Protein AF-A0A5N4CVC5-F1 (afdb_monomer)

InterPro domains:
  IPR008197 WAP-type 'four-disulfide core' domain [PF00095] (51-88)
  IPR008197 WAP-type 'four-disulfide core' domain [PF00095] (97-135)
  IPR008197 WAP-type 'four-disulfide core' domain [PR00003] (48-57)
  IPR008197 WAP-type 'four-disulfide core' domain [PR00003] (65-72)
  IPR008197 WAP-type 'four-disulfide core' domain [PR00003] (72-81)
  IPR008197 WAP-type 'four-disulfide core' domain [PR00003] (127-135)
  IPR008197 WAP-type 'four-disulfide core' domain [PS51390] (48-91)
  IPR008197 WAP-type 'four-disulfide core' domain [PS51390] (92-136)
  IPR008197 WAP-type 'four-disulfide core' domain [SM00217] (51-91)
  IPR008197 WAP-type 'four-disulfide core' domain [SM00217] (95-136)
  IPR036645 Elafin-like superfamily [G3DSA:4.10.75.10] (47-91)
  IPR036645 Elafin-like superfamily [G3DSA:4.10.75.10] (93-137)
  IPR036645 Elafin-like superfamily [SSF57256] (47-88)
  IPR036645 Elafin-like superfam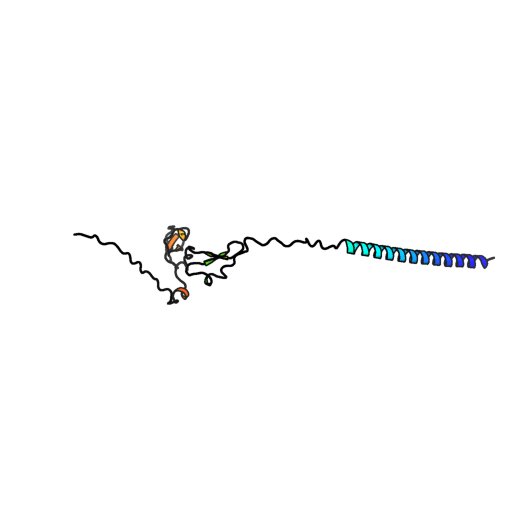ily [SSF57256] (95-136)
  IPR050514 WAP four-disulfide core domain [PTHR19441] (19-133)

Radius of gyration: 46.39 Å; Cα contacts (8 Å, |Δi|>4): 150; chains: 1; bounding box: 98×58×130 Å

Secondary structure (DSSP, 8-state):
--HHHHHHHHHHHHHHHHHHHHHHHHHHHHHHHHHHHHHHHHHHH--------PPPPPSS---B--SSGGGSPTTEEEEE-SSSEEEEE-------SBPP--------B--SSGGGSPTT-EEEEETTEEEEEPPBPPHHHHS-TT-----------------

Foldseek 3Di:
DPPVVVVVVVVVVVVVVVVVVVVVVVVVVVVVVVVVVVVVVVVVPPPPPPPPDDDDDDPDAADAQDPFQVSDDPQWTWDDPPRYTDTDHPPQPQLDADDDPDADPDQAEQDDAQVSDDRQWGFDDHPNYTDTGHHDHDPVVVPDPPPPPPPPPPPDDDDDDDD

Solvent-accessible surface area (backbone atoms only — not comparable to full-atom values): 10301 Å² total; per-residue (Å²): 143,67,73,74,57,54,58,51,53,51,52,50,51,52,50,51,50,51,51,52,50,51,51,52,52,50,52,50,54,51,51,52,50,51,53,52,56,54,53,60,57,57,66,69,71,68,65,78,83,71,77,86,73,80,78,77,79,74,91,74,67,68,51,72,69,33,93,40,45,85,64,30,64,93,75,27,36,50,40,77,73,85,73,30,23,37,65,44,62,84,61,71,73,68,66,66,54,42,71,65,96,57,93,49,95,52,78,47,72,74,36,88,47,44,86,69,37,62,93,75,28,30,48,34,76,21,89,82,11,20,39,66,40,65,46,40,67,56,75,78,73,77,69,53,92,82,71,71,79,81,79,75,77,79,77,83,72,84,75,84,87,76,134

pLDDT: mean 72.45, std 17.68, range [32.03, 94.0]

Organism: Camelus dromedarius (NCBI:txid9838)

Structure (mmCIF, N/CA/C/O backbone):
data_AF-A0A5N4CVC5-F1
#
_entry.id   AF-A0A5N4CVC5-F1
#
loop_
_atom_site.group_PDB
_atom_site.id
_atom_site.type_symbol
_atom_site.label_atom_id
_atom_site.label_alt_id
_atom_site.label_comp_id
_atom_site.label_asym_id
_atom_site.label_entity_id
_atom_site.label_seq_id
_atom_site.pdbx_PDB_ins_code
_atom_site.Cartn_x
_atom_site.Cartn_y
_atom_site.Cartn_z
_atom_site.occupancy
_atom_site.B_iso_or_equiv
_atom_site.auth_seq_id
_atom_site.auth_comp_id
_atom_site.auth_asym_id
_atom_site.auth_atom_id
_atom_site.pdbx_PDB_model_num
ATOM 1 N N . MET A 1 1 ? 64.355 -29.092 -79.545 1.00 48.22 1 MET A N 1
ATOM 2 C CA . MET A 1 1 ? 64.118 -27.740 -78.986 1.00 48.22 1 MET A CA 1
ATOM 3 C C . MET A 1 1 ? 63.028 -27.821 -77.916 1.00 48.22 1 MET A C 1
ATOM 5 O O . MET A 1 1 ? 61.896 -27.465 -78.197 1.00 48.22 1 MET A O 1
ATOM 9 N N . SER A 1 2 ? 63.323 -28.332 -76.714 1.00 49.81 2 SER A N 1
ATOM 10 C CA . SER A 1 2 ? 62.273 -28.483 -75.678 1.00 49.81 2 SER A CA 1
ATOM 11 C C . SER A 1 2 ? 62.741 -28.222 -74.245 1.00 49.81 2 SER A C 1
ATOM 13 O O . SER A 1 2 ? 61.904 -28.074 -73.368 1.00 49.81 2 SER A O 1
ATOM 15 N N . VAL A 1 3 ? 64.048 -28.094 -73.992 1.00 51.81 3 VAL A N 1
ATOM 16 C CA . VAL A 1 3 ? 64.580 -27.956 -72.623 1.00 51.81 3 VAL A CA 1
ATOM 17 C C . VAL A 1 3 ? 64.498 -26.504 -72.105 1.00 51.81 3 VAL A C 1
ATOM 19 O O . VAL A 1 3 ? 64.207 -26.291 -70.935 1.00 51.81 3 VAL A O 1
ATOM 22 N N . ASN A 1 4 ? 64.615 -25.490 -72.977 1.00 53.44 4 ASN A N 1
ATOM 23 C CA . ASN A 1 4 ? 64.536 -24.068 -72.582 1.00 53.44 4 ASN A CA 1
ATOM 24 C C . ASN A 1 4 ? 63.112 -23.530 -72.339 1.00 53.44 4 ASN A C 1
ATOM 26 O O . ASN A 1 4 ? 62.956 -22.478 -71.721 1.00 53.44 4 ASN A O 1
ATOM 30 N N . ARG A 1 5 ? 62.064 -24.217 -72.816 1.00 51.53 5 ARG A N 1
ATOM 31 C CA . ARG A 1 5 ? 60.670 -23.783 -72.605 1.00 51.53 5 ARG A CA 1
ATOM 32 C C . ARG A 1 5 ? 60.191 -24.162 -71.193 1.00 51.53 5 ARG A C 1
ATOM 34 O O . ARG A 1 5 ? 59.670 -23.316 -70.485 1.00 51.53 5 ARG A O 1
ATOM 41 N N . ILE A 1 6 ? 60.563 -25.357 -70.726 1.00 55.12 6 ILE A N 1
ATOM 42 C CA . ILE A 1 6 ? 60.217 -25.895 -69.398 1.00 55.12 6 ILE A CA 1
ATOM 43 C C . ILE A 1 6 ? 60.835 -25.064 -68.256 1.00 55.12 6 ILE A C 1
ATOM 45 O O . ILE A 1 6 ? 60.167 -24.802 -67.262 1.00 55.12 6 ILE A O 1
ATOM 49 N N . GLY A 1 7 ? 62.083 -24.596 -68.399 1.00 56.25 7 GLY A N 1
ATOM 50 C CA . GLY A 1 7 ? 62.723 -23.722 -67.401 1.00 56.25 7 GLY A CA 1
ATOM 51 C C . GLY A 1 7 ? 62.113 -22.316 -67.331 1.00 56.25 7 GLY A C 1
ATOM 52 O O . GLY A 1 7 ? 62.087 -21.706 -66.266 1.00 56.25 7 GLY A O 1
ATOM 53 N N . SER A 1 8 ? 61.569 -21.825 -68.449 1.00 56.66 8 SER A N 1
ATOM 54 C CA . SER A 1 8 ? 60.842 -20.552 -68.500 1.00 56.66 8 SER A CA 1
ATOM 55 C C . SER A 1 8 ? 59.474 -20.686 -67.829 1.00 56.66 8 SER A C 1
ATOM 57 O O . SER A 1 8 ? 59.116 -19.846 -67.010 1.00 56.66 8 SER A O 1
ATOM 59 N N . ASP A 1 9 ? 58.750 -21.772 -68.110 1.00 57.78 9 ASP A N 1
ATOM 60 C CA . ASP A 1 9 ? 57.442 -22.059 -67.513 1.00 57.78 9 ASP A CA 1
ATOM 61 C C . ASP A 1 9 ? 57.548 -22.325 -65.997 1.00 57.78 9 ASP A C 1
ATOM 63 O O . ASP A 1 9 ? 56.747 -21.801 -65.225 1.00 57.78 9 ASP A O 1
ATOM 67 N N . LEU A 1 10 ? 58.585 -23.040 -65.537 1.00 62.25 10 LEU A N 1
ATOM 68 C CA . LEU A 1 10 ? 58.847 -23.275 -64.108 1.00 62.25 10 LEU A CA 1
ATOM 69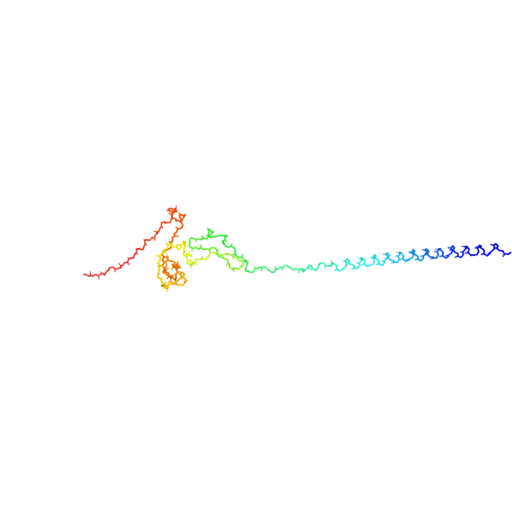 C C . LEU A 1 10 ? 59.190 -21.977 -63.355 1.00 62.25 10 LEU A C 1
ATOM 71 O O . LEU A 1 10 ? 58.673 -21.743 -62.265 1.00 62.25 10 LEU A O 1
ATOM 75 N N . LEU A 1 11 ? 59.991 -21.092 -63.960 1.00 64.94 11 LEU A N 1
ATOM 76 C CA . LEU A 1 11 ? 60.317 -19.778 -63.394 1.00 64.94 11 LEU A CA 1
ATOM 77 C C . LEU A 1 11 ? 59.093 -18.846 -63.346 1.00 64.94 11 LEU A C 1
ATOM 79 O O . LEU A 1 11 ? 58.982 -18.023 -62.437 1.00 64.94 11 LEU A O 1
ATOM 83 N N . MET A 1 12 ? 58.169 -18.963 -64.305 1.00 62.22 12 MET A N 1
ATOM 84 C CA . MET A 1 12 ? 56.897 -18.228 -64.290 1.00 62.22 12 MET A CA 1
ATOM 85 C C . MET A 1 12 ? 55.965 -18.742 -63.190 1.00 62.22 12 MET A C 1
ATOM 87 O O . MET A 1 12 ? 55.329 -17.931 -62.520 1.00 62.22 12 MET A O 1
ATOM 91 N N . VAL A 1 13 ? 55.931 -20.058 -62.954 1.00 67.12 13 VAL A N 1
ATOM 92 C CA . VAL A 1 13 ? 55.165 -20.671 -61.855 1.00 67.12 13 VAL A CA 1
ATOM 93 C C . VAL A 1 13 ? 55.751 -20.295 -60.491 1.00 67.12 13 VAL A C 1
ATOM 95 O O . VAL A 1 13 ? 54.998 -19.943 -59.584 1.00 67.12 13 VAL A O 1
ATOM 98 N N . GLU A 1 14 ? 57.077 -20.277 -60.339 1.00 70.50 14 GLU A N 1
ATOM 99 C CA . GLU A 1 14 ? 57.741 -19.872 -59.091 1.00 70.50 14 GLU A CA 1
ATOM 100 C C . GLU A 1 14 ? 57.517 -18.382 -58.784 1.00 70.50 14 GLU A C 1
ATOM 102 O O . GLU A 1 14 ? 57.140 -18.024 -57.668 1.00 70.50 14 GLU A O 1
ATOM 107 N N . LYS A 1 15 ? 57.633 -17.509 -59.796 1.00 78.56 15 LYS A N 1
ATOM 108 C CA . LYS A 1 15 ? 57.323 -16.075 -59.667 1.00 78.56 15 LYS A CA 1
ATOM 109 C C . LYS A 1 15 ? 55.845 -15.826 -59.385 1.00 78.56 15 LYS A C 1
ATOM 111 O O . LYS A 1 15 ? 55.538 -14.989 -58.545 1.00 78.56 15 LYS A O 1
ATOM 116 N N . ALA A 1 16 ? 54.936 -16.550 -60.038 1.00 77.81 16 ALA A N 1
ATOM 117 C CA . ALA A 1 16 ? 53.502 -16.445 -59.773 1.00 77.81 16 ALA A CA 1
ATOM 118 C C . ALA A 1 16 ? 53.166 -16.879 -58.340 1.00 77.81 16 ALA A C 1
ATOM 120 O O . ALA A 1 16 ? 52.428 -16.184 -57.647 1.00 77.81 16 ALA A O 1
ATOM 121 N N . THR A 1 17 ? 53.783 -17.962 -57.863 1.00 81.62 17 THR A N 1
ATOM 122 C CA . THR A 1 17 ? 53.618 -18.445 -56.484 1.00 81.62 17 THR A CA 1
ATOM 123 C C . THR A 1 17 ? 54.179 -17.440 -55.476 1.00 81.62 17 THR A C 1
ATOM 125 O O . THR A 1 17 ? 53.521 -17.130 -54.484 1.00 81.62 17 THR A O 1
ATOM 128 N N . LEU A 1 18 ? 55.349 -16.854 -55.753 1.00 87.12 18 LEU A N 1
ATOM 129 C CA . LEU A 1 18 ? 55.955 -15.813 -54.921 1.00 87.12 18 LEU A CA 1
ATOM 130 C C . LEU A 1 18 ? 55.090 -14.542 -54.873 1.00 87.12 18 LEU A C 1
ATOM 132 O O . LEU A 1 18 ? 54.872 -13.991 -53.797 1.00 87.12 18 LEU A O 1
ATOM 136 N N . ILE A 1 19 ? 54.549 -14.104 -56.014 1.00 86.56 19 ILE A N 1
ATOM 137 C CA . ILE A 1 19 ? 53.634 -12.955 -56.101 1.00 86.56 19 ILE A CA 1
ATOM 138 C C . ILE A 1 19 ? 52.358 -13.232 -55.300 1.00 86.56 19 ILE A C 1
ATOM 140 O O . ILE A 1 19 ? 51.942 -12.382 -54.514 1.00 86.56 19 ILE A O 1
ATOM 144 N N . SER A 1 20 ? 51.770 -14.426 -55.420 1.00 86.25 20 SER A N 1
ATOM 145 C CA . SER A 1 20 ? 50.605 -14.818 -54.619 1.00 86.25 20 SER A CA 1
ATOM 146 C C . SER A 1 20 ? 50.902 -14.822 -53.116 1.00 86.25 20 SER A C 1
ATOM 148 O O . SER A 1 20 ? 50.080 -14.337 -52.341 1.00 86.25 20 SER A O 1
ATOM 150 N N . ILE A 1 21 ? 52.079 -15.295 -52.691 1.00 88.62 21 ILE A N 1
ATOM 151 C CA . ILE A 1 21 ? 52.498 -15.262 -51.279 1.00 88.62 21 ILE A CA 1
ATOM 152 C C . ILE A 1 21 ? 52.682 -13.817 -50.793 1.00 88.62 21 ILE A C 1
ATOM 154 O O . ILE A 1 21 ? 52.207 -13.479 -49.711 1.00 88.62 21 ILE A O 1
ATOM 158 N N . ILE A 1 22 ? 53.310 -12.945 -51.588 1.00 90.06 22 ILE A N 1
ATOM 159 C CA . ILE A 1 22 ? 53.496 -11.525 -51.244 1.00 90.06 22 ILE A CA 1
ATOM 160 C C . ILE A 1 22 ? 52.144 -10.819 -51.099 1.00 90.06 22 ILE A C 1
ATOM 162 O O . ILE A 1 22 ? 51.948 -10.076 -50.137 1.00 90.06 22 ILE A O 1
ATOM 166 N N . ILE A 1 23 ? 51.198 -11.081 -52.007 1.00 91.00 23 ILE A N 1
ATOM 167 C CA . ILE A 1 23 ? 49.835 -10.539 -51.929 1.00 91.00 23 ILE A CA 1
ATOM 168 C C . ILE A 1 23 ? 49.147 -11.033 -50.653 1.00 91.00 23 ILE A C 1
ATOM 170 O O . ILE A 1 23 ? 48.624 -10.222 -49.896 1.00 91.00 23 ILE A O 1
ATOM 174 N N . MET A 1 24 ? 49.212 -12.334 -50.356 1.00 90.50 24 MET A N 1
ATOM 175 C CA . MET A 1 24 ? 48.620 -12.913 -49.143 1.00 90.50 24 MET A CA 1
ATOM 176 C C . MET A 1 24 ? 49.212 -12.323 -47.857 1.00 90.50 24 MET A C 1
ATOM 178 O O . MET A 1 24 ? 48.466 -11.974 -46.941 1.00 90.50 24 MET A O 1
ATOM 182 N N . LEU A 1 25 ? 50.539 -12.170 -47.791 1.00 90.81 25 LEU A N 1
ATOM 183 C CA . LEU A 1 25 ? 51.219 -11.552 -46.651 1.00 90.81 25 LEU A CA 1
ATOM 184 C C . LEU A 1 25 ? 50.830 -10.077 -46.518 1.00 90.81 25 LEU A C 1
ATOM 186 O O . LEU A 1 25 ? 50.466 -9.645 -45.427 1.00 90.81 25 LEU A O 1
ATOM 190 N N . SER A 1 26 ? 50.829 -9.319 -47.618 1.00 94.00 26 SER A N 1
ATOM 191 C CA . SER A 1 26 ? 50.408 -7.913 -47.636 1.00 94.00 26 SER A CA 1
ATOM 192 C C . SER A 1 26 ? 48.959 -7.745 -47.167 1.00 94.00 26 SER A C 1
ATOM 194 O O . SER A 1 26 ? 48.692 -6.934 -46.281 1.00 94.00 26 SER A O 1
ATOM 196 N N . CYS A 1 27 ? 48.035 -8.571 -47.666 1.00 93.69 27 CYS A N 1
ATOM 197 C CA . CYS A 1 27 ? 46.640 -8.587 -47.227 1.00 93.69 27 CYS A CA 1
ATOM 198 C C . CYS A 1 27 ? 46.509 -8.909 -45.733 1.00 93.69 27 CYS A C 1
ATOM 200 O O . CYS A 1 27 ? 45.727 -8.261 -45.038 1.00 93.69 27 CYS A O 1
ATOM 202 N N . LEU A 1 28 ? 47.285 -9.869 -45.218 1.00 90.62 28 LEU A N 1
ATOM 203 C CA . LEU A 1 28 ? 47.278 -10.220 -43.798 1.00 90.62 28 LEU A CA 1
ATOM 204 C C . LEU A 1 28 ? 47.797 -9.070 -42.920 1.00 90.62 28 LEU A C 1
ATOM 206 O O . LEU A 1 28 ? 47.197 -8.781 -41.881 1.00 90.62 28 LEU A O 1
ATOM 210 N N . PHE A 1 29 ? 48.866 -8.386 -43.343 1.00 91.75 29 PHE A N 1
ATOM 211 C CA . PHE A 1 29 ? 49.383 -7.197 -42.656 1.00 91.75 29 PHE A CA 1
ATOM 212 C C . PHE A 1 29 ? 48.363 -6.052 -42.654 1.00 91.75 29 PHE A C 1
ATOM 214 O O . PHE A 1 29 ? 48.111 -5.467 -41.599 1.00 91.75 29 PHE A O 1
ATOM 221 N N . LEU A 1 30 ? 47.724 -5.771 -43.796 1.00 91.50 30 LEU A N 1
ATOM 222 C CA . LEU A 1 30 ? 46.685 -4.741 -43.905 1.00 91.50 30 LEU A CA 1
ATOM 223 C C . LEU A 1 30 ? 45.458 -5.072 -43.044 1.00 91.50 30 LEU A C 1
ATOM 225 O O . LEU A 1 30 ? 44.961 -4.201 -42.335 1.00 91.50 30 LEU A O 1
ATOM 229 N N . LEU A 1 31 ? 45.009 -6.331 -43.026 1.00 91.00 31 LEU A N 1
ATOM 230 C CA . LEU A 1 31 ? 43.890 -6.773 -42.188 1.00 91.00 31 LEU A CA 1
ATOM 231 C C . LEU A 1 31 ? 44.199 -6.602 -40.694 1.00 91.00 31 LEU A C 1
ATOM 233 O O . LEU A 1 31 ? 43.365 -6.101 -39.942 1.00 91.00 31 LEU A O 1
ATOM 237 N N . LYS A 1 32 ? 45.405 -6.980 -40.251 1.00 88.56 32 LYS A N 1
ATOM 238 C CA . LYS A 1 32 ? 45.839 -6.800 -38.855 1.00 88.56 32 LYS A CA 1
ATOM 239 C C . LYS A 1 32 ? 45.944 -5.324 -38.472 1.00 88.56 32 LYS A C 1
ATOM 241 O O . LYS A 1 32 ? 45.521 -4.970 -37.374 1.00 88.56 32 LYS A O 1
ATOM 246 N N . ALA A 1 33 ? 46.442 -4.474 -39.371 1.00 88.06 33 ALA A N 1
ATOM 247 C CA . ALA A 1 33 ? 46.485 -3.029 -39.160 1.00 88.06 33 ALA A CA 1
ATOM 248 C C . ALA A 1 33 ? 45.073 -2.430 -39.031 1.00 88.06 33 ALA A C 1
ATOM 250 O O . ALA A 1 33 ? 44.820 -1.672 -38.099 1.00 88.06 33 ALA A O 1
ATOM 251 N N . LEU A 1 34 ? 44.132 -2.827 -39.896 1.00 85.88 34 LEU A N 1
ATOM 252 C CA . LEU A 1 34 ? 42.730 -2.395 -39.823 1.00 85.88 34 LEU A CA 1
ATOM 253 C C . LEU A 1 34 ? 42.043 -2.851 -38.526 1.00 85.88 34 LEU A C 1
ATOM 255 O O . LEU A 1 34 ? 41.341 -2.059 -37.903 1.00 85.88 34 LEU A O 1
ATOM 259 N N . LEU A 1 35 ? 42.280 -4.091 -38.079 1.00 82.12 35 LEU A N 1
ATOM 260 C CA . LEU A 1 35 ? 41.752 -4.597 -36.804 1.00 82.12 35 LEU A CA 1
ATOM 261 C C . LEU A 1 35 ? 42.334 -3.844 -35.596 1.00 82.12 35 LEU A C 1
ATOM 263 O O . LEU A 1 35 ? 41.597 -3.536 -34.659 1.00 82.12 35 LEU A O 1
ATOM 267 N N . ALA A 1 36 ? 43.629 -3.513 -35.618 1.00 77.56 36 ALA A N 1
ATOM 268 C CA . ALA A 1 36 ? 44.279 -2.737 -34.559 1.00 77.56 36 ALA A CA 1
ATOM 269 C C . ALA A 1 36 ? 43.775 -1.282 -34.510 1.00 77.56 36 ALA A C 1
ATOM 271 O O . ALA A 1 36 ? 43.467 -0.776 -33.431 1.00 77.56 36 ALA A O 1
ATOM 272 N N . LEU A 1 37 ? 43.619 -0.636 -35.672 1.00 72.94 37 LEU A N 1
ATOM 273 C CA . LEU A 1 37 ? 43.053 0.714 -35.791 1.00 72.94 37 LEU A CA 1
ATOM 274 C C . LEU A 1 37 ? 41.577 0.756 -35.361 1.00 72.94 37 LEU A C 1
ATOM 276 O O . LEU A 1 37 ? 41.175 1.671 -34.645 1.00 72.94 37 LEU A O 1
ATOM 280 N N . GLY A 1 38 ? 40.784 -0.257 -35.726 1.00 69.12 38 GLY A N 1
ATOM 281 C CA . GLY A 1 38 ? 39.392 -0.395 -35.283 1.00 69.12 38 GLY A CA 1
ATOM 282 C C . GLY A 1 38 ? 39.264 -0.642 -33.777 1.00 69.12 38 GLY A C 1
ATOM 283 O O . GLY A 1 38 ? 38.365 -0.103 -33.135 1.00 69.12 38 GLY A O 1
ATOM 284 N N . SER A 1 39 ? 40.205 -1.389 -33.192 1.00 62.78 39 SER A N 1
ATOM 285 C CA . SER A 1 39 ? 40.245 -1.631 -31.745 1.00 62.78 39 SER A CA 1
ATOM 286 C C . SER A 1 39 ? 40.578 -0.355 -30.969 1.00 62.78 39 SER A C 1
ATOM 288 O O . SER A 1 39 ? 39.984 -0.119 -29.923 1.00 62.78 39 SER A O 1
ATOM 290 N N . LEU A 1 40 ? 41.459 0.508 -31.491 1.00 56.03 40 LEU A N 1
ATOM 291 C CA . LEU A 1 40 ? 41.799 1.788 -30.856 1.00 56.03 40 LEU A CA 1
ATOM 292 C C . LEU A 1 40 ? 40.623 2.783 -30.860 1.00 56.03 40 LEU A C 1
ATOM 294 O O . LEU A 1 40 ? 40.485 3.569 -29.927 1.00 56.03 40 LEU A O 1
ATOM 298 N N . ALA A 1 41 ? 39.742 2.716 -31.864 1.00 56.78 41 ALA A N 1
ATOM 299 C CA . ALA A 1 41 ? 38.526 3.532 -31.918 1.00 56.78 41 ALA A CA 1
ATOM 300 C C . ALA A 1 41 ? 37.455 3.085 -30.902 1.00 56.78 41 ALA A C 1
ATOM 302 O O . ALA A 1 41 ? 36.679 3.910 -30.423 1.00 56.78 41 ALA A O 1
ATOM 303 N N . PHE A 1 42 ? 37.425 1.797 -30.538 1.00 52.00 42 PHE A N 1
ATOM 304 C CA . PHE A 1 42 ? 36.423 1.244 -29.621 1.00 52.00 42 PHE A CA 1
ATOM 305 C C . PHE A 1 42 ? 36.649 1.662 -28.156 1.00 52.00 42 PHE A C 1
ATOM 307 O O . PHE A 1 42 ? 35.686 1.879 -27.425 1.00 52.00 42 PHE A O 1
ATOM 314 N N . TRP A 1 43 ? 37.902 1.871 -27.737 1.00 50.31 43 TRP A N 1
ATOM 315 C CA . TRP A 1 43 ? 38.225 2.325 -26.373 1.00 50.31 43 TRP A CA 1
ATOM 316 C C . TRP A 1 43 ? 37.919 3.808 -26.116 1.00 50.31 43 TRP A C 1
ATOM 318 O O . TRP A 1 43 ? 37.800 4.206 -24.963 1.00 50.31 43 TRP A O 1
ATOM 328 N N . VAL A 1 44 ? 37.756 4.626 -27.163 1.00 51.78 44 VAL A N 1
ATOM 329 C CA . VAL A 1 44 ? 37.482 6.072 -27.025 1.00 51.78 44 VAL A CA 1
ATOM 330 C C . VAL A 1 44 ? 35.988 6.365 -26.820 1.00 51.78 44 VAL A C 1
ATOM 332 O O . VAL A 1 44 ? 35.639 7.402 -26.264 1.00 51.78 44 VAL A O 1
ATOM 335 N N . ALA A 1 45 ? 35.093 5.453 -27.216 1.00 52.66 45 ALA A N 1
ATOM 336 C CA . ALA A 1 45 ? 33.645 5.644 -27.085 1.00 52.66 45 ALA A CA 1
ATOM 337 C C . ALA A 1 45 ? 33.061 5.127 -25.756 1.00 52.66 45 ALA A C 1
ATOM 339 O O . ALA A 1 45 ? 31.944 5.494 -25.400 1.00 52.66 45 ALA A O 1
ATOM 340 N N . ALA A 1 46 ? 33.805 4.312 -25.003 1.00 50.84 46 ALA A N 1
ATOM 341 C CA . ALA A 1 46 ? 33.414 3.849 -23.670 1.00 50.84 46 ALA A CA 1
ATOM 342 C C . ALA A 1 46 ? 33.861 4.842 -22.580 1.00 50.84 46 ALA A C 1
ATOM 344 O O . ALA A 1 46 ? 34.437 4.463 -21.565 1.00 50.84 46 ALA A O 1
ATOM 345 N N . GLY A 1 47 ? 33.625 6.134 -22.808 1.00 52.56 47 GLY A N 1
ATOM 346 C CA . GLY A 1 47 ? 33.631 7.114 -21.732 1.00 52.56 47 GLY A CA 1
AT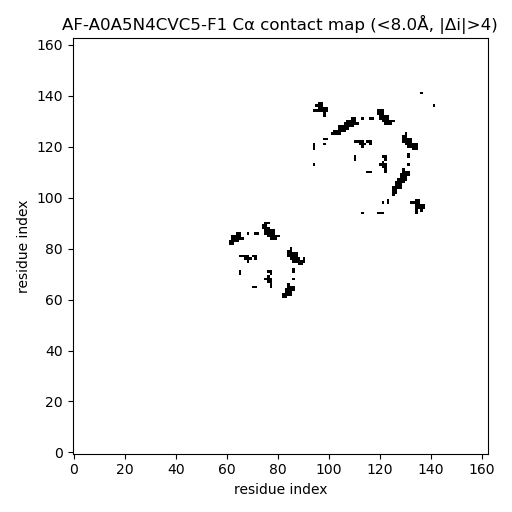OM 347 C C . GLY A 1 47 ? 32.358 6.920 -20.920 1.00 52.56 47 GLY A C 1
ATOM 348 O O . GLY A 1 47 ? 31.273 7.282 -21.372 1.00 52.56 47 GLY A O 1
ATOM 349 N N . GLU A 1 48 ? 32.474 6.317 -19.740 1.00 56.28 48 GLU A N 1
ATOM 350 C CA . GLU A 1 48 ? 31.414 6.354 -18.739 1.00 56.28 48 GLU A CA 1
ATOM 351 C C . GLU A 1 48 ? 31.156 7.828 -18.408 1.00 56.28 48 GLU A C 1
ATOM 353 O O . GLU A 1 48 ? 31.973 8.497 -17.778 1.00 56.28 48 GLU A O 1
ATOM 358 N N . HIS A 1 49 ? 30.041 8.366 -18.902 1.00 53.84 49 HIS A N 1
ATOM 359 C CA . HIS A 1 49 ? 29.568 9.692 -18.530 1.00 53.84 49 HIS A CA 1
ATOM 360 C C . HIS A 1 49 ? 29.084 9.651 -17.076 1.00 53.84 49 HIS A C 1
ATOM 362 O O . HIS A 1 49 ? 27.881 9.634 -16.803 1.00 53.84 49 HIS A O 1
ATOM 368 N N . VAL A 1 50 ? 30.025 9.642 -16.134 1.00 64.56 50 VAL A N 1
ATOM 369 C CA . VAL A 1 50 ? 29.752 9.978 -14.741 1.00 64.56 50 VAL A CA 1
ATOM 370 C C . VAL A 1 50 ? 29.391 11.459 -14.742 1.00 64.56 50 VAL A C 1
ATOM 372 O O . VAL A 1 50 ? 30.228 12.318 -15.014 1.00 64.56 50 VAL A O 1
ATOM 375 N N . LYS A 1 51 ? 28.110 11.775 -14.529 1.00 72.94 51 LYS A N 1
ATOM 376 C CA . LYS A 1 51 ? 27.703 13.158 -14.270 1.00 72.94 51 LYS A CA 1
ATOM 377 C C . LYS A 1 51 ? 28.370 13.580 -12.968 1.00 72.94 51 LYS A C 1
ATOM 379 O O . LYS A 1 51 ? 27.955 13.138 -11.902 1.00 72.94 51 LYS A O 1
ATOM 384 N N . GLU A 1 52 ? 29.405 14.402 -13.073 1.00 66.19 52 GLU A N 1
ATOM 385 C CA . GLU A 1 52 ? 30.010 15.041 -11.912 1.00 66.19 52 GLU A CA 1
ATOM 386 C C . GLU A 1 52 ? 28.985 15.983 -11.270 1.00 66.19 52 GLU A C 1
ATOM 388 O O . GLU A 1 52 ? 28.379 16.824 -11.942 1.00 66.19 52 GLU A O 1
ATOM 393 N N . GLY A 1 53 ? 28.755 15.794 -9.972 1.00 71.19 53 GLY A N 1
ATOM 394 C CA . GLY A 1 53 ? 27.849 16.603 -9.168 1.00 71.19 53 GLY A CA 1
ATOM 395 C C . GLY A 1 53 ? 27.232 15.803 -8.028 1.00 71.19 53 GLY A C 1
ATOM 396 O O . GLY A 1 53 ? 26.568 14.789 -8.249 1.00 71.19 53 GLY A O 1
ATOM 397 N N . GLU A 1 54 ? 27.413 16.274 -6.797 1.00 77.94 54 GLU A N 1
ATOM 398 C CA . GLU A 1 54 ? 26.639 15.774 -5.668 1.00 77.94 54 GLU A CA 1
ATOM 399 C C . GLU A 1 54 ? 25.180 16.236 -5.768 1.00 77.94 54 GLU A C 1
ATOM 401 O O . GLU A 1 54 ? 24.872 17.367 -6.159 1.00 77.94 54 GLU A O 1
ATOM 406 N N . CYS A 1 55 ? 24.255 15.361 -5.370 1.00 78.56 55 CYS A N 1
ATOM 407 C CA . CYS A 1 55 ? 22.878 15.784 -5.157 1.00 78.56 55 CYS A CA 1
ATOM 408 C C . CYS A 1 55 ? 22.849 16.853 -4.051 1.00 78.56 55 CYS A C 1
ATOM 410 O O . CYS A 1 55 ? 23.525 16.686 -3.030 1.00 78.56 55 CYS A O 1
ATOM 412 N N . PRO A 1 56 ? 22.070 17.940 -4.212 1.00 83.50 56 PRO A N 1
ATOM 413 C CA . PRO A 1 56 ? 21.890 18.899 -3.134 1.00 83.50 56 PRO A CA 1
ATOM 414 C C . PRO A 1 56 ? 21.347 18.178 -1.890 1.00 83.50 56 PRO A C 1
ATOM 416 O O . PRO A 1 56 ? 20.575 17.225 -2.029 1.00 83.50 56 PRO A O 1
ATOM 419 N N . PRO A 1 57 ? 21.726 18.621 -0.678 1.00 79.56 57 PRO A N 1
ATOM 420 C CA . PRO A 1 57 ? 21.274 17.988 0.551 1.00 79.56 57 PRO A CA 1
ATOM 421 C C . PRO A 1 57 ? 19.746 17.988 0.612 1.00 79.56 57 PRO A C 1
ATOM 423 O O . PRO A 1 57 ? 19.104 19.016 0.367 1.00 79.56 57 PRO A O 1
ATOM 426 N N . ASP A 1 58 ? 19.176 16.827 0.937 1.00 79.31 58 ASP A N 1
ATOM 427 C CA . ASP A 1 58 ? 17.735 16.685 1.091 1.00 79.31 58 ASP A CA 1
ATOM 428 C C . ASP A 1 58 ? 17.267 17.576 2.244 1.00 79.31 58 ASP A C 1
ATOM 430 O O . ASP A 1 58 ? 17.687 17.433 3.394 1.00 79.31 58 ASP A O 1
ATOM 434 N N . LYS A 1 59 ? 16.404 18.538 1.918 1.00 77.94 59 LYS A N 1
ATOM 435 C CA . LYS A 1 59 ? 15.849 19.473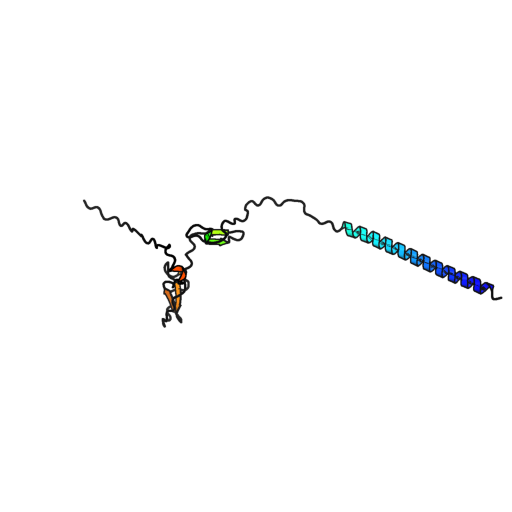 2.897 1.00 77.94 59 LYS A CA 1
ATOM 436 C C . LYS A 1 59 ? 14.800 18.810 3.784 1.00 77.94 59 LYS A C 1
ATOM 438 O O . LYS A 1 59 ? 14.463 19.379 4.820 1.00 77.94 59 LYS A O 1
ATOM 443 N N . ASN A 1 60 ? 14.273 17.649 3.390 1.00 72.31 60 ASN A N 1
ATOM 444 C CA . ASN A 1 60 ? 13.217 16.969 4.123 1.00 72.31 60 ASN A CA 1
ATOM 445 C C . ASN A 1 60 ? 13.392 15.438 4.071 1.00 72.31 60 ASN A C 1
ATOM 447 O O . ASN A 1 60 ? 12.543 14.746 3.503 1.00 72.31 60 ASN A O 1
ATOM 451 N N . PRO A 1 61 ? 14.468 14.910 4.690 1.00 78.62 61 PRO A N 1
ATOM 452 C CA . PRO A 1 61 ? 14.762 13.486 4.673 1.00 78.62 61 PRO A CA 1
ATOM 453 C C . PRO A 1 61 ? 13.598 12.672 5.233 1.00 78.62 61 PRO A C 1
ATOM 455 O O . PRO A 1 61 ? 12.876 13.113 6.136 1.00 78.62 61 PRO A O 1
ATOM 458 N N . CYS A 1 62 ? 13.446 11.464 4.697 1.00 84.31 62 CYS A N 1
ATOM 459 C CA . CYS A 1 62 ? 12.480 10.479 5.165 1.00 84.31 62 CYS A CA 1
ATOM 460 C C . CYS A 1 62 ? 12.615 10.305 6.682 1.00 84.31 62 CYS A C 1
ATOM 462 O O . CYS A 1 62 ? 13.689 9.969 7.182 1.00 84.31 62 CYS A O 1
ATOM 464 N N . LYS A 1 63 ? 11.537 10.568 7.426 1.00 86.44 63 LYS A N 1
ATOM 465 C CA . LYS A 1 63 ? 11.539 10.438 8.886 1.00 86.44 63 LYS A CA 1
ATOM 466 C C . LYS A 1 63 ? 11.001 9.068 9.271 1.00 86.44 63 LYS A C 1
ATOM 468 O O . LYS A 1 63 ? 9.822 8.799 9.074 1.00 86.44 63 LYS A O 1
ATOM 473 N N . GLU A 1 64 ? 11.866 8.239 9.837 1.00 90.94 64 GLU A N 1
ATOM 474 C CA . GLU A 1 64 ? 11.528 6.946 10.436 1.00 90.94 64 GLU A CA 1
ATOM 475 C C . GLU A 1 64 ? 11.486 7.111 11.958 1.00 90.94 64 GLU A C 1
ATOM 477 O O . GLU A 1 64 ? 12.495 6.962 12.644 1.00 90.94 64 GLU A O 1
ATOM 482 N N . LEU A 1 65 ? 10.332 7.521 12.490 1.00 90.38 65 LEU A N 1
ATOM 483 C CA . LEU A 1 65 ? 10.167 7.827 13.919 1.00 90.38 65 LEU A CA 1
ATOM 484 C C . LEU A 1 65 ? 9.733 6.614 14.750 1.00 90.38 65 LEU A C 1
ATOM 486 O O . LEU A 1 65 ? 9.742 6.681 15.976 1.00 90.38 65 LEU A O 1
ATOM 490 N N . CYS A 1 66 ? 9.328 5.525 14.098 1.00 92.38 66 CYS A N 1
ATOM 491 C CA . CYS A 1 66 ? 8.890 4.296 14.747 1.00 92.38 66 CYS A CA 1
ATOM 492 C C . CYS A 1 66 ? 9.182 3.084 13.855 1.00 92.38 66 CYS A C 1
ATOM 494 O O . CYS A 1 66 ? 9.056 3.156 12.632 1.00 92.38 66 CYS A O 1
ATOM 496 N N . GLN A 1 67 ? 9.555 1.960 14.470 1.00 90.88 67 GLN A N 1
ATOM 497 C CA . GLN A 1 67 ? 9.747 0.688 13.764 1.00 90.88 67 GLN A CA 1
ATOM 498 C C . GLN A 1 67 ? 8.433 -0.114 13.728 1.00 90.88 67 GLN A C 1
ATOM 500 O O . GLN A 1 67 ? 8.098 -0.722 12.707 1.00 90.88 67 GLN A O 1
ATOM 505 N N . GLY A 1 68 ? 7.679 -0.047 14.827 1.00 86.69 68 GLY A N 1
ATOM 506 C CA . GLY A 1 68 ? 6.403 -0.720 15.062 1.00 86.69 68 GLY A CA 1
ATOM 507 C C . GLY A 1 68 ? 5.552 0.035 16.086 1.00 86.69 68 GLY A C 1
ATOM 508 O O . GLY A 1 68 ? 5.974 1.069 16.613 1.00 86.69 68 GLY A O 1
ATOM 509 N N . ASP A 1 69 ? 4.343 -0.461 16.348 1.00 86.00 69 ASP A N 1
ATOM 510 C CA . ASP A 1 69 ? 3.379 0.172 17.263 1.00 86.00 69 ASP A CA 1
ATOM 511 C C . ASP A 1 69 ? 3.941 0.294 18.691 1.00 86.00 69 ASP A C 1
ATOM 513 O O . ASP A 1 69 ? 3.681 1.276 19.380 1.00 86.00 69 ASP A O 1
ATOM 517 N N . GLU A 1 70 ? 4.792 -0.645 19.108 1.00 86.38 70 GLU A N 1
ATOM 518 C CA . GLU A 1 70 ? 5.476 -0.654 20.405 1.00 86.38 70 GLU A CA 1
ATOM 519 C C . GLU A 1 70 ? 6.506 0.470 20.577 1.00 86.38 70 GLU A C 1
ATOM 521 O O . GLU A 1 70 ? 6.880 0.802 21.700 1.00 86.38 70 GLU A O 1
ATOM 526 N N . SER A 1 71 ? 6.970 1.060 19.470 1.00 94.00 71 SER A N 1
ATOM 527 C CA . SER A 1 71 ? 7.867 2.222 19.504 1.00 94.00 71 SER A CA 1
ATOM 528 C C . SER A 1 71 ? 7.117 3.516 19.836 1.00 94.00 71 SER A C 1
ATOM 530 O O . SER A 1 71 ? 7.746 4.537 20.116 1.00 94.00 71 SER A O 1
ATOM 532 N N . CYS A 1 72 ? 5.785 3.496 19.761 1.00 89.38 72 CYS A N 1
ATOM 533 C CA . CYS A 1 72 ? 4.948 4.669 19.929 1.00 89.38 72 CYS A CA 1
ATOM 534 C C . CYS A 1 72 ? 4.405 4.798 21.362 1.00 89.38 72 CYS A C 1
ATOM 536 O O . CYS A 1 72 ? 4.219 3.799 22.059 1.00 89.38 72 CYS A O 1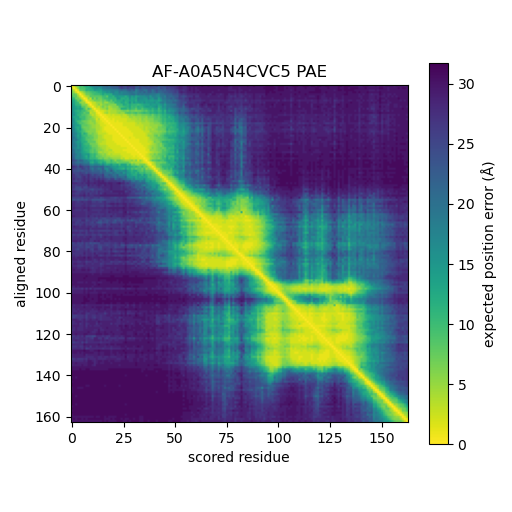
ATOM 538 N N . PRO A 1 73 ? 4.114 6.030 21.822 1.00 86.94 73 PRO A N 1
ATOM 539 C CA . PRO A 1 73 ? 3.418 6.249 23.086 1.00 86.94 73 PRO A CA 1
ATOM 540 C C . PRO A 1 73 ? 2.064 5.529 23.121 1.00 86.94 73 PRO A C 1
ATOM 542 O O . PRO A 1 73 ? 1.441 5.312 22.080 1.00 86.94 73 PRO A O 1
ATOM 545 N N . ALA A 1 74 ? 1.577 5.218 24.325 1.00 77.94 74 ALA A N 1
ATOM 546 C CA . ALA A 1 74 ? 0.287 4.556 24.512 1.00 77.94 74 ALA A CA 1
ATOM 547 C C . ALA A 1 74 ? -0.846 5.273 23.745 1.00 77.94 74 ALA A C 1
ATOM 549 O O . ALA A 1 74 ? -0.975 6.497 23.806 1.00 77.94 74 ALA A O 1
ATOM 550 N N . GLY A 1 75 ? -1.660 4.500 23.017 1.00 71.12 75 GLY A N 1
ATOM 551 C CA . GLY A 1 75 ? -2.764 5.019 22.197 1.00 71.12 75 GLY A CA 1
ATOM 552 C C . GLY A 1 75 ? -2.360 5.562 20.818 1.00 71.12 75 GLY A C 1
ATOM 553 O O . GLY A 1 75 ? -3.174 6.208 20.156 1.00 71.12 75 GLY A O 1
ATOM 554 N N . GLN A 1 76 ? -1.123 5.324 20.371 1.00 84.88 76 GLN A N 1
ATOM 555 C CA . GLN A 1 76 ? -0.652 5.673 19.028 1.00 84.88 76 GLN A CA 1
ATOM 556 C C . GLN A 1 76 ? -0.178 4.432 18.271 1.00 84.88 76 GLN A C 1
ATOM 558 O O . GLN A 1 76 ? 0.254 3.453 18.878 1.00 84.88 76 GLN A O 1
ATOM 563 N N . LYS A 1 77 ? -0.246 4.478 16.938 1.00 87.12 77 LYS A N 1
ATOM 564 C CA . LYS A 1 77 ? 0.237 3.399 16.063 1.00 87.12 77 LYS A CA 1
ATOM 565 C C . LYS A 1 77 ? 1.278 3.919 15.093 1.00 87.12 77 LYS A C 1
ATOM 567 O O . LYS A 1 77 ? 1.254 5.095 14.725 1.00 87.12 77 LYS A O 1
ATOM 572 N N . CYS A 1 78 ? 2.170 3.039 14.665 1.00 91.44 78 CYS A N 1
ATOM 573 C CA . CYS A 1 78 ? 3.206 3.371 13.709 1.00 91.44 78 CYS A CA 1
ATOM 574 C C . CYS A 1 78 ? 2.656 3.273 12.282 1.00 91.44 78 CYS A C 1
ATOM 576 O O . CYS A 1 78 ? 2.413 2.188 11.752 1.00 91.44 78 CYS A O 1
ATOM 578 N N . CYS A 1 79 ? 2.443 4.422 11.644 1.00 89.81 79 CYS A N 1
ATOM 579 C CA . CYS A 1 79 ? 1.839 4.518 10.320 1.00 89.81 79 CYS A CA 1
ATOM 580 C C . CYS A 1 79 ? 2.859 4.947 9.264 1.00 89.81 79 CYS A C 1
ATOM 582 O O . CYS A 1 79 ? 3.714 5.795 9.511 1.00 89.81 79 CYS A O 1
ATOM 584 N N . SER A 1 80 ? 2.739 4.387 8.057 1.00 91.44 80 SER A N 1
ATOM 585 C CA . SER A 1 80 ? 3.557 4.781 6.904 1.00 91.44 80 SER A CA 1
ATOM 586 C C . SER A 1 80 ? 3.045 6.085 6.289 1.00 91.44 80 SER A C 1
ATOM 588 O O . SER A 1 80 ? 1.856 6.209 6.000 1.00 91.44 80 SER A O 1
ATOM 590 N N . THR A 1 81 ? 3.942 7.039 6.036 1.00 86.12 81 THR A N 1
ATOM 591 C CA . THR A 1 81 ? 3.629 8.356 5.441 1.00 86.12 81 THR A CA 1
ATOM 592 C C . THR A 1 81 ? 4.101 8.498 3.996 1.00 86.12 81 THR A C 1
ATOM 594 O O . THR A 1 81 ? 4.248 9.601 3.475 1.00 86.12 81 THR A O 1
ATOM 597 N N . GLY A 1 82 ? 4.342 7.368 3.331 1.00 85.00 82 GLY A N 1
ATOM 598 C CA . GLY A 1 82 ? 4.851 7.291 1.965 1.00 85.00 82 GLY A CA 1
ATOM 599 C C . GLY A 1 82 ? 6.356 7.052 1.938 1.00 85.00 82 GLY A C 1
ATOM 600 O O . GLY A 1 82 ? 6.785 6.009 1.460 1.00 85.00 82 GLY A O 1
ATOM 601 N N . CYS A 1 83 ? 7.143 7.984 2.479 1.00 88.38 83 CYS A N 1
ATOM 602 C CA . CYS A 1 83 ? 8.605 7.875 2.492 1.00 88.38 83 CYS A CA 1
ATOM 603 C C . CYS A 1 83 ? 9.196 7.459 3.849 1.00 88.38 83 CYS A C 1
ATOM 605 O O . CYS A 1 83 ? 10.346 7.044 3.895 1.00 88.38 83 CYS A O 1
ATOM 607 N N . GLY A 1 84 ? 8.416 7.549 4.931 1.00 91.44 84 GLY A N 1
ATOM 608 C CA . GLY A 1 84 ? 8.844 7.176 6.276 1.00 91.44 84 GLY A CA 1
ATOM 609 C C . GLY A 1 84 ? 7.700 6.672 7.153 1.00 91.44 84 GLY A C 1
ATOM 610 O O . GLY A 1 84 ? 6.636 6.281 6.654 1.00 91.44 84 GLY A O 1
ATOM 611 N N . ARG A 1 85 ? 7.906 6.713 8.472 1.00 93.31 85 ARG A N 1
ATOM 612 C CA . ARG A 1 85 ? 6.948 6.254 9.483 1.00 93.31 85 ARG A CA 1
ATOM 613 C C . ARG A 1 85 ? 6.828 7.235 10.638 1.00 93.31 85 ARG A C 1
ATOM 615 O O . ARG A 1 85 ? 7.823 7.792 11.104 1.00 93.31 85 ARG A O 1
ATOM 622 N N . LEU A 1 86 ? 5.605 7.422 11.127 1.00 92.50 86 LEU A N 1
ATOM 623 C CA . LEU A 1 86 ? 5.337 8.234 12.313 1.00 92.50 86 LEU A CA 1
ATOM 624 C C . LEU A 1 86 ? 4.282 7.611 13.219 1.00 92.50 86 LEU A C 1
ATOM 626 O O . LEU A 1 86 ? 3.430 6.847 12.769 1.00 92.50 86 LEU A O 1
ATOM 630 N N . CYS A 1 87 ? 4.332 7.985 14.494 1.00 90.38 87 CYS A N 1
ATOM 631 C CA . CYS A 1 87 ? 3.306 7.637 15.462 1.00 90.38 87 CYS A CA 1
ATOM 632 C C . CYS A 1 87 ? 2.078 8.531 15.269 1.00 90.38 87 CYS A C 1
ATOM 634 O O . CYS A 1 87 ? 2.154 9.751 15.419 1.00 90.38 87 CYS A O 1
ATOM 636 N N . GLN A 1 88 ? 0.954 7.919 14.914 1.00 88.25 88 GLN A N 1
ATOM 637 C CA . GLN A 1 88 ? -0.324 8.586 14.707 1.00 88.25 88 GLN A CA 1
ATOM 638 C C . GLN A 1 88 ? -1.272 8.184 15.843 1.00 88.25 88 GLN A C 1
ATOM 640 O O . GLN A 1 88 ? -1.543 7.001 16.056 1.00 88.25 88 GLN A O 1
ATOM 645 N N . GLY A 1 89 ? -1.766 9.174 16.586 1.00 81.88 89 GLY A N 1
ATOM 646 C CA . GLY A 1 89 ? -2.811 9.000 17.598 1.00 81.88 89 GLY A CA 1
ATOM 647 C C . GLY A 1 89 ? -4.216 9.204 17.034 1.00 81.88 89 GLY A C 1
ATOM 648 O O . GLY A 1 89 ? -4.385 9.608 15.883 1.00 81.88 89 GLY A O 1
ATOM 649 N N . GLY A 1 90 ? -5.235 8.926 17.852 1.00 64.44 90 GLY A N 1
ATOM 650 C CA . GLY A 1 90 ? -6.639 9.124 17.464 1.00 64.44 90 GLY A CA 1
ATOM 651 C C . GLY A 1 90 ? -7.107 8.187 16.349 1.00 64.44 90 GLY A C 1
ATOM 652 O O . GLY A 1 90 ? -8.170 8.397 15.770 1.00 64.44 90 GLY A O 1
ATOM 653 N N . ILE A 1 91 ? -6.320 7.152 16.050 1.00 65.75 91 ILE A N 1
ATOM 654 C CA . ILE A 1 91 ? -6.788 6.026 15.258 1.00 65.75 91 ILE A CA 1
ATOM 655 C C . ILE A 1 91 ? -7.823 5.348 16.148 1.00 65.75 91 ILE A C 1
ATOM 657 O O . ILE A 1 91 ? -7.447 4.925 17.246 1.00 65.75 91 ILE A O 1
ATOM 661 N N . PRO A 1 92 ? -9.106 5.283 15.745 1.00 56.09 92 PRO A N 1
ATOM 662 C CA . PRO A 1 92 ? -10.084 4.533 16.513 1.00 56.09 92 PRO A CA 1
ATOM 663 C C . PRO A 1 92 ? -9.487 3.146 16.686 1.00 56.09 92 PRO A C 1
ATOM 665 O O . PRO A 1 92 ? -9.114 2.541 15.678 1.00 56.09 92 PRO A O 1
ATOM 668 N N . GLU A 1 93 ? -9.288 2.703 17.933 1.00 55.91 93 GLU A N 1
ATOM 669 C CA . GLU A 1 93 ? -8.793 1.358 18.209 1.00 55.91 93 GLU A CA 1
ATOM 670 C C . GLU A 1 93 ? -9.645 0.428 17.365 1.00 55.91 93 GLU A C 1
ATOM 672 O O . GLU A 1 93 ? -10.854 0.331 17.582 1.00 55.91 93 GLU A O 1
ATOM 677 N N . GLY A 1 94 ? -9.048 -0.088 16.284 1.00 53.72 94 GLY A N 1
ATOM 678 C CA . GLY A 1 94 ? -9.800 -0.760 15.239 1.00 53.72 94 GLY A CA 1
ATOM 679 C C . GLY A 1 94 ? -10.505 -1.888 15.939 1.00 53.72 94 GLY A C 1
ATOM 680 O O . GLY A 1 94 ? -9.797 -2.741 16.463 1.00 53.72 94 GLY A O 1
ATOM 681 N N . ARG A 1 95 ? -11.837 -1.783 16.060 1.00 58.81 95 ARG A N 1
ATOM 682 C CA . ARG A 1 95 ? -12.632 -2.458 17.093 1.00 58.81 95 ARG A CA 1
ATOM 683 C C . ARG A 1 95 ? -12.157 -3.893 17.218 1.00 58.81 95 ARG A C 1
ATOM 685 O O . ARG A 1 95 ? -12.440 -4.725 16.355 1.00 58.81 95 ARG A O 1
ATOM 692 N N . GLY A 1 96 ? -11.291 -4.119 18.198 1.00 63.69 96 GLY A N 1
ATOM 693 C CA . GLY A 1 96 ? -10.463 -5.313 18.244 1.00 63.69 96 GLY A CA 1
ATOM 694 C C . GLY A 1 96 ? -11.329 -6.505 18.602 1.00 63.69 96 GLY A C 1
ATOM 695 O O . GLY A 1 96 ? -12.303 -6.357 19.333 1.00 63.69 96 GLY A O 1
ATOM 696 N N . GLY A 1 97 ? -10.985 -7.683 18.092 1.00 70.62 97 GLY A N 1
ATOM 697 C CA . GLY A 1 97 ? -11.725 -8.911 18.371 1.00 70.62 97 GLY A CA 1
ATOM 698 C C . GLY A 1 97 ? -12.730 -9.307 17.293 1.00 70.62 97 GLY A C 1
ATOM 699 O O . GLY A 1 97 ? -12.965 -8.598 16.302 1.00 70.62 97 GLY A O 1
ATOM 700 N N . ASP A 1 98 ? -13.291 -10.491 17.498 1.00 84.44 98 ASP A N 1
ATOM 701 C CA . ASP A 1 98 ? -14.121 -11.195 16.531 1.00 84.44 98 ASP A CA 1
ATOM 702 C C . ASP A 1 98 ? -15.606 -10.970 16.800 1.00 84.44 98 ASP A C 1
ATOM 704 O O . ASP A 1 98 ? -16.037 -10.711 17.925 1.00 84.44 98 ASP A O 1
ATOM 708 N N . CYS A 1 99 ? -16.416 -11.082 15.750 1.00 87.62 99 CYS A N 1
ATOM 709 C CA . CYS A 1 99 ? -17.860 -11.072 15.923 1.00 87.62 99 CYS A CA 1
ATOM 710 C C . CYS A 1 99 ? -18.300 -12.320 16.701 1.00 87.62 99 CYS A C 1
ATOM 712 O O . CYS A 1 99 ? -17.915 -13.433 16.323 1.00 87.62 99 CYS A O 1
ATOM 714 N N . PRO A 1 100 ? -19.135 -12.174 17.745 1.00 84.62 100 PRO A N 1
ATOM 715 C CA . PRO A 1 100 ? -19.721 -13.324 18.415 1.00 84.62 100 PRO A CA 1
ATOM 716 C C . PRO A 1 100 ? -20.509 -14.174 17.415 1.00 84.62 100 PRO A C 1
ATOM 718 O O . PRO A 1 100 ? -21.172 -13.661 16.509 1.00 84.62 100 PRO A O 1
ATOM 721 N N . ASN A 1 101 ? -20.460 -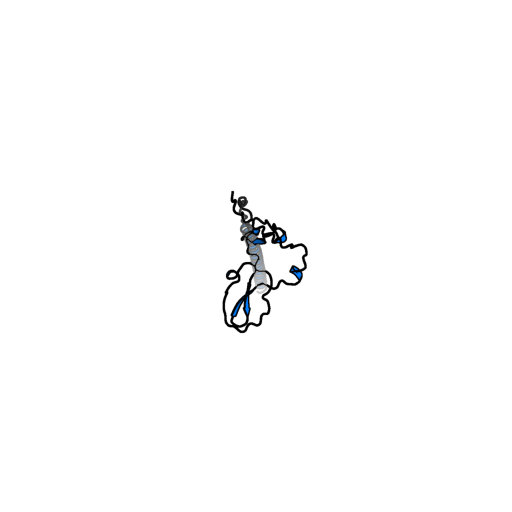15.493 17.594 1.00 79.81 101 ASN A N 1
ATOM 722 C CA . ASN A 1 101 ? -21.282 -16.415 16.822 1.00 79.81 101 ASN A CA 1
ATOM 723 C C . ASN A 1 101 ? -22.721 -16.350 17.357 1.00 79.81 101 ASN A C 1
ATOM 725 O O . ASN A 1 101 ? -23.098 -17.094 18.259 1.00 79.81 101 ASN A O 1
ATOM 729 N N . ILE A 1 102 ? -23.508 -15.401 16.851 1.00 69.44 102 ILE A N 1
ATOM 730 C CA . ILE A 1 102 ? -24.914 -15.238 17.231 1.00 69.44 102 ILE A CA 1
ATOM 731 C C . ILE A 1 102 ? -25.789 -15.766 16.096 1.00 69.44 102 ILE A C 1
ATOM 733 O O . ILE A 1 102 ? -25.671 -15.324 14.950 1.00 69.44 102 ILE A O 1
ATOM 737 N N . LEU A 1 103 ? -26.699 -16.683 16.420 1.00 62.78 103 LEU A N 1
ATOM 738 C CA . LEU A 1 103 ? -27.701 -17.202 15.495 1.00 62.78 103 LEU A CA 1
ATOM 739 C C . LEU A 1 103 ? -29.004 -16.400 15.647 1.00 62.78 103 LEU A C 1
ATOM 741 O O . LEU A 1 103 ? -29.898 -16.808 16.384 1.00 62.78 103 LEU A O 1
ATOM 745 N N . VAL A 1 104 ? -29.122 -15.244 14.980 1.00 65.38 104 VAL A N 1
ATOM 746 C CA . VAL A 1 104 ? -30.389 -14.488 14.926 1.00 65.38 104 VAL A CA 1
ATOM 747 C C . VAL A 1 104 ? -30.938 -14.513 13.505 1.00 65.38 104 VAL A C 1
ATOM 749 O O . VAL A 1 104 ? -30.355 -13.964 12.575 1.00 65.38 104 VAL A O 1
ATOM 752 N N . GLY A 1 105 ? -32.095 -15.154 13.339 1.00 58.84 105 GLY A N 1
ATOM 753 C CA . GLY A 1 105 ? -32.773 -15.364 12.057 1.00 58.84 105 GLY A CA 1
ATOM 754 C C . GLY A 1 105 ? -33.597 -14.178 11.546 1.00 58.84 105 GLY A C 1
ATOM 755 O O . GLY A 1 105 ? -34.616 -14.400 10.900 1.00 58.84 105 GLY A O 1
ATOM 756 N N . LEU A 1 106 ? -33.209 -12.932 11.843 1.00 69.94 106 LEU A N 1
ATOM 757 C CA . LEU A 1 106 ? -33.948 -11.737 11.416 1.00 69.94 106 LEU A CA 1
ATOM 758 C C . LEU A 1 106 ? -33.136 -10.923 10.399 1.00 69.94 106 LEU A C 1
ATOM 760 O O . LEU A 1 106 ? -31.993 -10.549 10.656 1.00 69.94 106 LEU A O 1
ATOM 764 N N . CYS A 1 107 ? -33.738 -10.605 9.250 1.00 85.06 107 CYS A N 1
ATOM 765 C CA . CYS A 1 107 ? -33.124 -9.785 8.196 1.00 85.06 107 CYS A CA 1
ATOM 766 C C . CYS A 1 107 ? -33.203 -8.285 8.507 1.00 85.06 107 CYS A C 1
ATOM 768 O O . CYS A 1 107 ? -33.790 -7.514 7.751 1.00 85.06 107 CYS A O 1
ATOM 770 N N . ILE A 1 108 ? -32.628 -7.868 9.632 1.00 85.19 108 ILE A N 1
ATOM 771 C CA . ILE A 1 108 ? -32.567 -6.459 10.033 1.00 85.19 108 ILE A CA 1
ATOM 772 C C . ILE A 1 108 ? -31.136 -5.966 9.827 1.00 85.19 108 ILE A C 1
ATOM 774 O O . ILE A 1 108 ? -30.187 -6.636 10.225 1.00 85.19 108 ILE A O 1
ATOM 778 N N . VAL A 1 109 ? -30.971 -4.812 9.180 1.00 90.81 109 VAL A N 1
ATOM 779 C CA . VAL A 1 109 ? -29.662 -4.201 8.901 1.00 90.81 109 VAL A CA 1
ATOM 780 C C . VAL A 1 109 ? -29.582 -2.866 9.632 1.00 90.81 109 VAL A C 1
ATOM 782 O O . VAL A 1 109 ? -30.065 -1.855 9.128 1.00 90.81 109 VAL A O 1
ATOM 785 N N . SER A 1 110 ? -28.963 -2.869 10.810 1.00 88.69 110 SER A N 1
ATOM 786 C CA . SER A 1 110 ? -28.797 -1.673 11.651 1.00 88.69 110 SER A CA 1
ATOM 787 C C . SER A 1 110 ? -27.484 -0.930 11.389 1.00 88.69 110 SER A C 1
ATOM 789 O O . SER A 1 110 ? -27.341 0.227 11.765 1.00 88.69 110 SER A O 1
ATOM 791 N N . CYS A 1 111 ? -26.518 -1.579 10.737 1.00 90.88 111 CYS A N 1
ATOM 792 C CA . CYS A 1 111 ? -25.192 -1.031 10.462 1.00 90.88 111 CYS A CA 1
ATOM 793 C C . CYS A 1 111 ? -24.632 -1.579 9.140 1.00 90.88 111 CYS A C 1
ATOM 795 O O . CYS A 1 111 ? -25.050 -2.639 8.657 1.00 90.88 111 CYS A O 1
ATOM 797 N N . ARG A 1 112 ? -23.671 -0.867 8.538 1.00 90.38 112 ARG A N 1
ATOM 798 C CA . ARG A 1 112 ? -22.939 -1.330 7.342 1.00 90.38 112 ARG A CA 1
ATOM 799 C C . ARG A 1 112 ? -21.452 -1.464 7.597 1.00 90.38 112 ARG A C 1
ATOM 801 O O . ARG A 1 112 ? -20.859 -2.444 7.150 1.00 90.38 112 ARG A O 1
ATOM 808 N N . VAL A 1 113 ? -20.892 -0.494 8.295 1.00 86.00 113 VAL A N 1
ATOM 809 C CA . VAL A 1 113 ? -19.511 -0.491 8.750 1.00 86.00 113 VAL A CA 1
ATOM 810 C C . VAL A 1 113 ? -19.502 -0.361 10.258 1.00 86.00 113 VAL A C 1
ATOM 812 O O . VAL A 1 113 ? -20.511 0.016 10.864 1.00 86.00 113 VAL A O 1
ATOM 815 N N . ASP A 1 114 ? -18.372 -0.707 10.851 1.00 84.50 114 ASP A N 1
ATOM 816 C CA . ASP A 1 114 ? -18.173 -0.615 12.281 1.00 84.50 114 ASP A CA 1
ATOM 817 C C . ASP A 1 114 ? -18.539 0.795 12.764 1.00 84.50 114 ASP A C 1
ATOM 819 O O . ASP A 1 114 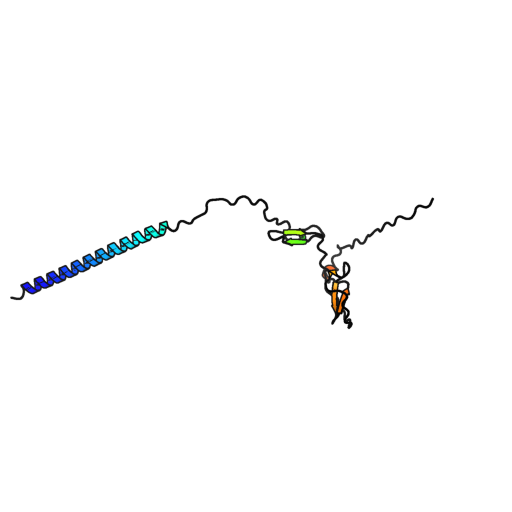? -19.418 0.931 13.607 1.00 84.50 114 ASP A O 1
ATOM 823 N N . GLU A 1 115 ? -18.043 1.850 12.125 1.00 85.56 115 GLU A N 1
ATOM 824 C CA . GLU A 1 115 ? -18.253 3.262 12.476 1.00 85.56 115 GLU A CA 1
ATOM 825 C C . GLU A 1 115 ? -19.727 3.700 12.600 1.00 85.56 115 GLU A C 1
ATOM 827 O O . GLU A 1 115 ? -19.999 4.753 13.170 1.00 85.56 115 GLU A O 1
ATOM 832 N N . ASN A 1 116 ? -20.691 2.911 12.107 1.00 90.06 116 ASN A N 1
ATOM 833 C CA . ASN A 1 116 ? -22.118 3.158 12.339 1.00 90.06 116 ASN A CA 1
ATOM 834 C C . ASN A 1 116 ? -22.596 2.797 13.757 1.00 90.06 116 ASN A C 1
ATOM 836 O O . ASN A 1 116 ? -23.675 3.232 14.150 1.00 90.06 116 ASN A O 1
ATOM 840 N N . CYS A 1 117 ? -21.840 1.990 14.497 1.00 86.56 117 CYS A N 1
ATOM 841 C CA . CYS A 1 117 ? -22.150 1.584 15.868 1.00 86.56 117 CYS A CA 1
ATOM 842 C C . CYS A 1 117 ? -21.439 2.467 16.895 1.00 86.56 117 CYS A C 1
ATOM 844 O O . CYS A 1 117 ? -20.497 3.190 16.555 1.00 86.56 117 CYS A O 1
ATOM 846 N N . GLN A 1 118 ? -21.843 2.364 18.160 1.00 86.31 118 GLN A N 1
ATOM 847 C CA . GLN A 1 118 ? -21.212 3.110 19.246 1.00 86.31 118 GLN A CA 1
ATOM 848 C C . GLN A 1 118 ? -19.757 2.662 19.478 1.00 86.31 118 GLN A C 1
ATOM 850 O O . GLN A 1 118 ? -19.301 1.630 18.973 1.00 86.31 118 GLN A O 1
ATOM 855 N N . ALA A 1 119 ? -19.000 3.477 20.217 1.00 76.50 119 ALA A N 1
ATOM 856 C CA . ALA A 1 119 ? -17.639 3.127 20.607 1.00 76.50 119 ALA A CA 1
ATOM 857 C C . ALA A 1 119 ? -17.637 1.790 21.372 1.00 76.50 119 ALA A C 1
ATOM 859 O O . ALA A 1 119 ? -18.442 1.594 22.276 1.00 76.50 119 ALA A O 1
ATOM 860 N N . GLY A 1 120 ? -16.743 0.872 20.993 1.00 75.19 120 GLY A N 1
ATOM 861 C CA . GLY A 1 120 ? -16.643 -0.458 21.605 1.00 75.19 120 GLY A CA 1
ATOM 862 C C . GLY A 1 120 ? -17.544 -1.543 21.001 1.00 75.19 120 GLY A C 1
ATOM 863 O O . GLY A 1 120 ? -17.446 -2.692 21.417 1.00 75.19 120 GLY A O 1
ATOM 864 N N . GLU A 1 121 ? -18.378 -1.235 20.005 1.00 84.56 121 GLU A N 1
ATOM 865 C CA . GLU A 1 121 ? -19.183 -2.238 19.289 1.00 84.56 121 GLU A CA 1
ATOM 866 C C . GLU A 1 121 ? -18.579 -2.591 17.925 1.00 84.56 121 GLU A C 1
ATOM 868 O O . GLU A 1 121 ? -17.643 -1.946 17.464 1.00 84.56 121 GLU A O 1
ATOM 873 N N . LYS A 1 122 ? -19.114 -3.599 17.237 1.00 87.62 122 LYS A N 1
ATOM 874 C CA . LYS A 1 122 ? -18.796 -3.957 15.847 1.00 87.62 122 LYS A CA 1
ATOM 875 C C . LYS A 1 122 ? -20.062 -4.229 15.062 1.00 87.62 122 LYS A C 1
ATOM 877 O O . LYS A 1 122 ? -21.054 -4.703 15.613 1.00 87.62 122 LYS A O 1
ATOM 882 N N . CYS A 1 123 ? -20.007 -3.964 13.764 1.00 90.25 123 CYS A N 1
ATOM 883 C CA . CYS A 1 123 ? -21.079 -4.291 12.846 1.00 90.25 123 CYS A CA 1
ATOM 884 C C . CYS A 1 123 ? -20.956 -5.743 12.373 1.00 90.25 123 CYS A C 1
ATOM 886 O O . CYS A 1 123 ? -20.248 -6.057 11.413 1.00 90.25 123 CYS A O 1
ATOM 888 N N . CYS A 1 124 ? -21.678 -6.642 13.037 1.00 89.69 124 CYS A N 1
ATOM 889 C CA . CYS A 1 124 ? -21.578 -8.078 12.810 1.00 89.69 124 CYS A CA 1
ATOM 890 C C . CYS A 1 124 ? -22.718 -8.611 11.943 1.00 89.69 124 CYS A C 1
ATOM 892 O O . CYS A 1 124 ? -23.884 -8.262 12.128 1.00 89.69 124 CYS A O 1
ATOM 894 N N . LYS A 1 125 ? -22.383 -9.494 10.996 1.00 89.62 125 LYS A N 1
ATOM 895 C CA . LYS A 1 125 ? -23.355 -10.171 10.129 1.00 89.62 125 LYS A CA 1
ATOM 896 C C . LYS A 1 125 ? -23.899 -11.424 10.819 1.00 89.62 125 LYS A C 1
ATOM 898 O O . LYS A 1 125 ? -23.122 -12.291 11.203 1.00 89.62 125 LYS A O 1
ATOM 903 N N . SER A 1 126 ? -25.222 -11.558 10.877 1.00 85.12 126 SER A N 1
ATOM 904 C CA . SER A 1 126 ? -25.905 -12.792 11.287 1.00 85.12 126 SER A CA 1
ATOM 905 C C . SER A 1 126 ? -26.966 -13.136 10.242 1.00 85.12 126 SER A C 1
ATOM 907 O O . SER A 1 126 ? -27.921 -12.387 10.036 1.00 85.12 126 SER A O 1
ATOM 909 N N . GLY A 1 127 ? -26.748 -14.219 9.489 1.00 84.00 127 GLY A N 1
ATOM 910 C CA . GLY A 1 127 ? -27.591 -14.575 8.344 1.00 84.00 127 GLY A CA 1
ATOM 911 C C . GLY A 1 127 ? -27.665 -13.455 7.293 1.00 84.00 127 GLY A C 1
ATOM 912 O O . GLY A 1 127 ? -26.656 -13.085 6.686 1.00 84.00 127 GLY A O 1
ATOM 913 N N . CYS A 1 128 ? -28.873 -12.932 7.070 1.00 86.44 128 CYS A N 1
ATOM 914 C CA . CYS A 1 128 ? -29.163 -11.789 6.193 1.00 86.44 128 CYS A CA 1
ATOM 915 C C . CYS A 1 128 ? -29.069 -10.422 6.901 1.00 86.44 128 CYS A C 1
ATOM 917 O O . CYS A 1 128 ? -29.047 -9.396 6.221 1.00 86.44 128 CYS A O 1
ATOM 919 N N . GLY A 1 129 ? -29.035 -10.393 8.236 1.00 89.00 129 GLY A N 1
ATOM 920 C CA . GLY A 1 129 ? -29.011 -9.171 9.037 1.00 89.00 129 GLY A CA 1
ATOM 921 C C . GLY A 1 129 ? -27.605 -8.692 9.409 1.00 89.00 129 GLY A C 1
ATOM 922 O O . GLY A 1 129 ? -26.609 -9.409 9.252 1.00 89.00 129 GLY A O 1
ATOM 923 N N . ARG A 1 130 ? -27.532 -7.458 9.919 1.00 90.81 130 ARG A N 1
ATOM 924 C CA . ARG A 1 130 ? -26.339 -6.838 10.511 1.00 90.81 130 ARG A CA 1
ATOM 925 C C . ARG A 1 130 ? -26.712 -6.057 11.762 1.00 90.81 130 ARG A C 1
ATOM 927 O O . ARG A 1 130 ? -27.625 -5.234 11.713 1.00 90.81 130 ARG A O 1
ATOM 934 N N . PHE A 1 131 ? -25.972 -6.273 12.841 1.00 90.25 131 PHE A N 1
ATOM 935 C CA . PHE A 1 131 ? -26.268 -5.697 14.149 1.00 90.25 131 PHE A CA 1
ATOM 936 C C . PHE A 1 131 ? -24.993 -5.196 14.818 1.00 90.25 131 PHE A C 1
ATOM 938 O O . PHE A 1 131 ? -23.927 -5.791 14.657 1.00 90.25 131 PHE A O 1
ATOM 945 N N . CYS A 1 132 ? -25.128 -4.105 15.564 1.00 90.44 132 CYS A N 1
ATOM 946 C CA . CYS A 1 132 ? -24.080 -3.591 16.428 1.00 90.44 132 CYS A CA 1
ATOM 947 C C . CYS A 1 132 ? -24.024 -4.439 17.695 1.00 90.44 132 CYS A C 1
ATOM 949 O O . CYS A 1 132 ? -25.034 -4.568 18.385 1.00 90.44 132 CYS A O 1
ATOM 951 N N . VAL A 1 133 ? -22.881 -5.069 17.952 1.00 87.88 133 VAL A N 1
ATOM 952 C CA . VAL A 1 133 ? -22.659 -5.891 19.148 1.00 87.88 133 VAL A CA 1
ATOM 953 C C . VAL A 1 133 ? -21.229 -5.715 19.657 1.00 87.88 133 VAL A C 1
ATOM 955 O O . VAL A 1 133 ? -20.329 -5.486 18.845 1.00 87.88 133 VAL A O 1
ATOM 958 N N . PRO A 1 134 ? -20.978 -5.850 20.968 1.00 86.44 134 PRO A N 1
ATOM 959 C CA . PRO A 1 134 ? -19.620 -5.888 21.499 1.00 86.44 134 PRO A CA 1
ATOM 960 C C . PRO A 1 134 ? -18.795 -7.036 20.878 1.00 86.44 134 PRO A C 1
ATOM 962 O O . PRO A 1 134 ? -19.339 -8.126 20.658 1.00 86.44 134 PRO A O 1
ATOM 965 N N . PRO A 1 135 ? -17.498 -6.831 20.588 1.00 84.75 135 PRO A N 1
ATOM 966 C CA . PRO A 1 135 ? -16.627 -7.880 20.071 1.00 84.75 135 PRO A CA 1
ATOM 967 C C . PRO A 1 135 ? -16.283 -8.928 21.132 1.00 84.75 135 PRO A C 1
ATOM 969 O O . PRO A 1 135 ? -16.199 -8.638 22.326 1.00 84.75 135 PRO A O 1
ATOM 972 N N . VAL A 1 136 ? -15.997 -10.148 20.680 1.00 84.12 136 VAL A N 1
ATOM 973 C CA . VAL A 1 136 ? -15.361 -11.180 21.501 1.00 84.12 136 VAL A CA 1
ATOM 974 C C . VAL A 1 136 ? -13.853 -10.978 21.427 1.00 84.12 136 VAL A C 1
ATOM 976 O O . VAL A 1 136 ? -13.247 -11.086 20.359 1.00 84.12 136 VAL A O 1
ATOM 979 N N . LEU A 1 137 ? -13.236 -10.680 22.567 1.00 73.50 137 LEU A N 1
ATOM 980 C CA . LEU A 1 137 ? -11.785 -10.594 22.663 1.00 73.50 137 LEU A CA 1
ATOM 981 C C . LEU A 1 137 ? -11.184 -12.010 22.642 1.00 73.50 137 LEU A C 1
ATOM 983 O O . LEU A 1 137 ? -11.654 -12.876 23.387 1.00 73.50 137 LEU A O 1
ATOM 987 N N . PRO A 1 138 ? -10.143 -12.280 21.834 1.00 62.88 138 PRO A N 1
ATOM 988 C CA . PRO A 1 138 ? -9.413 -13.535 21.931 1.00 62.88 138 PRO A CA 1
ATOM 989 C C . PRO A 1 138 ? -8.823 -13.708 23.346 1.00 62.88 138 PRO A C 1
ATOM 991 O O . PRO A 1 138 ? -8.438 -12.714 23.972 1.00 62.88 138 PRO A O 1
ATOM 994 N N . PRO A 1 139 ? -8.677 -14.954 23.846 1.00 54.16 139 PRO A N 1
ATOM 995 C CA . PRO A 1 139 ? -8.237 -15.239 25.218 1.00 54.16 139 PRO A CA 1
ATOM 996 C C . PRO A 1 139 ? -6.928 -14.556 25.644 1.00 54.16 139 PRO A C 1
ATOM 998 O O . PRO A 1 139 ? -6.703 -14.342 26.831 1.00 54.16 139 PRO A O 1
ATOM 1001 N N . GLN A 1 140 ? -6.069 -14.181 24.691 1.00 46.81 140 GLN A N 1
ATOM 1002 C CA . GLN A 1 140 ? -4.797 -13.517 24.981 1.00 46.81 140 GLN A CA 1
ATOM 1003 C C . GLN A 1 140 ? -4.928 -12.042 25.397 1.00 46.81 140 GLN A C 1
ATOM 1005 O O . GLN A 1 140 ? -4.030 -11.535 26.062 1.00 46.81 140 GLN A O 1
ATOM 1010 N N . LEU A 1 141 ? -6.039 -11.365 25.082 1.00 48.47 141 LEU A N 1
ATOM 1011 C CA . LEU A 1 141 ? -6.297 -9.990 25.541 1.00 48.47 141 LEU A CA 1
ATOM 1012 C C . LEU A 1 141 ? -6.989 -9.938 26.913 1.00 48.47 141 LEU A C 1
ATOM 1014 O O . LEU A 1 141 ? -6.946 -8.907 27.573 1.00 48.47 141 LEU A O 1
ATOM 1018 N N . ALA A 1 142 ? -7.583 -11.047 27.370 1.00 48.59 142 ALA A N 1
ATOM 1019 C CA . ALA A 1 142 ? -8.242 -11.140 28.677 1.00 48.59 142 ALA A CA 1
ATOM 1020 C C . ALA A 1 142 ? -7.280 -11.481 29.834 1.00 48.59 142 ALA A C 1
ATOM 1022 O O . ALA A 1 142 ? -7.648 -11.348 30.997 1.00 48.59 142 ALA A O 1
ATOM 1023 N N . LEU A 1 143 ? -6.056 -11.931 29.527 1.00 43.22 143 LEU A N 1
ATOM 1024 C CA . LEU A 1 143 ? -5.069 -12.391 30.514 1.00 43.22 143 LEU A CA 1
ATOM 1025 C C . LEU A 1 143 ? -3.903 -11.423 30.737 1.00 43.22 143 LEU A C 1
ATOM 1027 O O . LEU A 1 143 ? -2.933 -11.800 31.390 1.00 43.22 143 LEU A O 1
ATOM 1031 N N . ASN A 1 144 ? -3.974 -10.183 30.244 1.00 39.72 144 ASN A N 1
ATOM 1032 C CA . ASN A 1 144 ? -3.031 -9.163 30.690 1.00 39.72 144 ASN A CA 1
ATOM 1033 C C . ASN A 1 144 ? -3.603 -8.438 31.924 1.00 39.72 144 ASN A C 1
ATOM 1035 O O . ASN A 1 144 ? -4.469 -7.578 31.760 1.00 39.72 144 ASN A O 1
ATOM 1039 N N . PRO A 1 145 ? -3.132 -8.727 33.155 1.00 43.34 145 PRO A N 1
ATOM 1040 C CA . PRO A 1 145 ? -3.601 -8.051 34.366 1.00 43.34 145 PRO A CA 1
ATOM 1041 C C . PRO A 1 145 ? -3.203 -6.565 34.437 1.00 43.34 145 PRO A C 1
ATOM 1043 O O . PRO A 1 145 ? -3.485 -5.918 35.440 1.00 43.34 145 PRO A O 1
ATOM 1046 N N . ASN A 1 146 ? -2.551 -6.013 33.408 1.00 45.81 146 ASN A N 1
ATOM 1047 C CA . ASN A 1 146 ? -2.101 -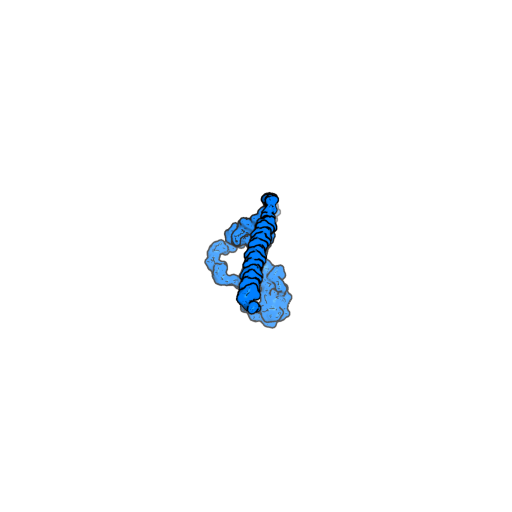4.624 33.394 1.00 45.81 146 ASN A CA 1
ATOM 1048 C C . ASN A 1 146 ? -3.002 -3.659 32.602 1.00 45.81 146 ASN A C 1
ATOM 1050 O O . ASN A 1 146 ? -2.664 -2.486 32.479 1.00 45.81 146 ASN A O 1
ATOM 1054 N N . TRP A 1 147 ? -4.145 -4.108 32.070 1.00 44.62 147 TRP A N 1
ATOM 1055 C CA . TRP A 1 147 ? -5.170 -3.180 31.577 1.00 44.62 147 TRP A CA 1
ATOM 1056 C C . TRP A 1 147 ? -6.267 -3.030 32.623 1.00 44.62 147 TRP A C 1
ATOM 1058 O O . TRP A 1 147 ? -7.396 -3.496 32.469 1.00 44.62 147 TRP A O 1
ATOM 1068 N N . THR A 1 148 ? -5.921 -2.380 33.732 1.00 35.72 148 THR A N 1
ATOM 1069 C CA . THR A 1 148 ? -6.937 -1.764 34.574 1.00 35.72 148 THR A CA 1
ATOM 1070 C C . THR A 1 148 ? -7.672 -0.747 33.711 1.00 35.72 148 THR A C 1
ATOM 1072 O O . THR A 1 148 ? -7.151 0.307 33.350 1.00 35.72 148 THR A O 1
ATOM 1075 N N . ILE A 1 149 ? -8.898 -1.108 33.334 1.00 44.06 149 ILE A N 1
ATOM 1076 C CA . ILE A 1 149 ? -9.931 -0.179 32.901 1.00 44.06 149 ILE A CA 1
ATOM 1077 C C . ILE A 1 149 ? -10.004 0.895 33.987 1.00 44.06 149 ILE A C 1
ATOM 1079 O O . ILE A 1 149 ? -10.617 0.702 35.034 1.00 44.06 149 ILE A O 1
ATOM 1083 N N . ARG A 1 150 ? -9.327 2.022 33.765 1.00 37.62 150 ARG A N 1
ATOM 1084 C CA . ARG A 1 150 ? -9.556 3.242 34.529 1.00 37.62 150 ARG A CA 1
ATOM 1085 C C . ARG A 1 150 ? -10.849 3.851 34.007 1.00 37.62 150 ARG A C 1
ATOM 1087 O O . ARG A 1 150 ? -10.838 4.849 33.296 1.00 37.62 150 ARG A O 1
ATOM 1094 N N . SER A 1 151 ? -11.962 3.206 34.331 1.00 42.97 151 SER A N 1
ATOM 1095 C CA . SER A 1 151 ? -13.282 3.827 34.291 1.00 42.97 151 SER A CA 1
ATOM 1096 C C . SER A 1 151 ? -13.548 4.479 35.642 1.00 42.97 151 SER A C 1
ATOM 1098 O O . SER A 1 151 ? -14.530 4.163 36.295 1.00 42.97 151 SER A O 1
ATOM 1100 N N . ASP A 1 152 ? -12.681 5.412 36.032 1.00 36.47 152 ASP A N 1
ATOM 1101 C CA . ASP A 1 152 ? -13.046 6.427 37.016 1.00 36.47 152 ASP A CA 1
ATOM 1102 C C . ASP A 1 152 ? -13.446 7.668 36.215 1.00 36.47 152 ASP A C 1
ATOM 1104 O O . ASP A 1 152 ? -12.677 8.608 36.015 1.00 36.47 152 ASP A O 1
ATOM 1108 N N . SER A 1 153 ? -14.652 7.616 35.650 1.00 41.84 153 SER A N 1
ATOM 1109 C CA . SER A 1 153 ? -15.394 8.830 35.335 1.00 41.84 153 SER A CA 1
ATOM 1110 C C . SER A 1 153 ? -15.974 9.344 36.648 1.00 41.84 153 SER A C 1
ATOM 1112 O O . SER A 1 153 ? -17.109 9.019 36.984 1.00 41.84 153 SER A O 1
ATOM 1114 N N . GLU A 1 154 ? -15.198 10.134 37.390 1.00 38.41 154 GLU A N 1
ATOM 1115 C CA . GLU A 1 154 ? -15.768 10.992 38.428 1.00 38.41 154 GLU A CA 1
ATOM 1116 C C . GLU A 1 154 ? -16.511 12.121 37.702 1.00 38.41 154 GLU A C 1
ATOM 1118 O O . GLU A 1 154 ? -15.948 13.129 37.272 1.00 38.41 154 GLU A O 1
ATOM 1123 N N . LEU A 1 155 ? -17.794 11.877 37.453 1.00 37.12 155 LEU A N 1
ATOM 1124 C CA . LEU A 1 155 ? -18.740 12.864 36.967 1.00 37.12 155 LEU A CA 1
ATOM 1125 C C . LEU A 1 155 ? -19.104 13.736 38.175 1.00 37.12 155 LEU A C 1
ATOM 1127 O O . LEU A 1 155 ? -20.083 13.470 38.869 1.00 37.12 155 LEU A O 1
ATOM 1131 N N . GLU A 1 156 ? -18.283 14.747 38.469 1.00 32.03 156 GLU A N 1
ATOM 1132 C CA . GLU A 1 156 ? -18.639 15.765 39.458 1.00 32.03 156 GLU A CA 1
ATOM 1133 C C . GLU A 1 156 ? -19.833 16.573 38.930 1.00 32.03 156 GLU A C 1
ATOM 1135 O O . GLU A 1 156 ? -19.710 17.443 38.066 1.00 32.03 156 GLU A O 1
ATOM 1140 N N . ILE A 1 157 ? -21.021 16.257 39.444 1.00 42.00 157 ILE A N 1
ATOM 1141 C CA . ILE A 1 157 ? -22.206 17.107 39.332 1.00 42.00 157 ILE A CA 1
ATOM 1142 C C . ILE A 1 157 ? -22.105 18.168 40.439 1.00 42.00 157 ILE A C 1
ATOM 1144 O O . ILE A 1 157 ? -22.097 17.798 41.615 1.00 42.00 157 ILE A O 1
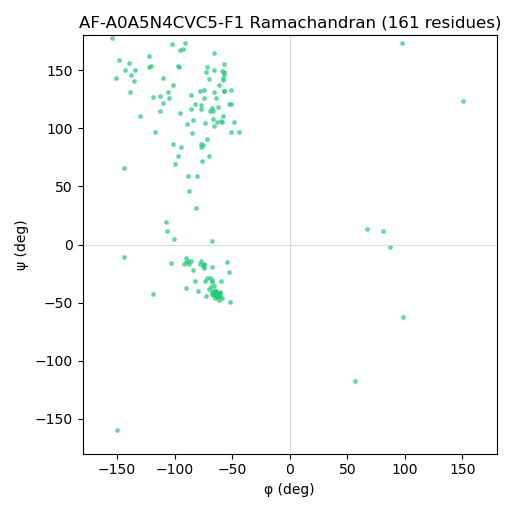ATOM 1148 N N . PRO A 1 158 ? -22.087 19.478 40.129 1.00 41.78 158 PRO A N 1
ATOM 1149 C CA . PRO A 1 158 ? -22.193 20.508 41.153 1.00 41.78 158 PRO A CA 1
ATOM 1150 C C . PRO A 1 158 ? -23.615 20.492 41.729 1.00 41.78 158 PRO A C 1
ATOM 1152 O O . PRO A 1 158 ? -24.587 20.764 41.022 1.00 41.78 158 PRO A O 1
ATOM 1155 N N . GLY A 1 159 ? -23.748 20.155 43.012 1.00 53.53 159 GLY A N 1
ATOM 1156 C CA . GLY A 1 159 ? -25.005 20.308 43.745 1.00 53.53 159 GLY A CA 1
ATOM 1157 C C . GLY A 1 159 ? -25.382 21.791 43.905 1.00 53.53 159 GLY A C 1
ATOM 1158 O O . GLY A 1 159 ? -24.492 22.643 43.969 1.00 53.53 159 GLY A O 1
ATOM 1159 N N . PRO A 1 160 ? -26.680 22.138 43.971 1.00 50.03 160 PRO A N 1
ATOM 1160 C CA . PRO A 1 160 ? -27.097 23.524 44.100 1.00 50.03 160 PRO A CA 1
ATOM 1161 C C . PRO A 1 160 ? -26.848 24.027 45.525 1.00 50.03 160 PRO A C 1
ATOM 1163 O O . PRO A 1 160 ? -27.319 23.449 46.504 1.00 50.03 160 PRO A O 1
ATOM 1166 N N . SER A 1 161 ? -26.133 25.143 45.628 1.00 47.81 161 SER A N 1
ATOM 1167 C CA . SER A 1 161 ? -26.070 25.962 46.833 1.00 47.81 161 SER A CA 1
ATOM 1168 C C . SER A 1 161 ? -27.442 26.586 47.090 1.00 47.81 161 SER A C 1
ATOM 1170 O O . SER A 1 161 ? -27.888 27.423 46.300 1.00 47.81 161 SER A O 1
ATOM 1172 N N . LEU A 1 162 ? -28.093 26.217 48.192 1.00 42.00 162 LEU A N 1
ATOM 1173 C CA . LEU A 1 162 ? -29.179 27.010 48.754 1.00 42.00 162 LEU A CA 1
ATOM 1174 C C . LEU A 1 162 ? -28.801 27.452 50.171 1.00 42.00 162 LEU A C 1
ATOM 1176 O O . LEU A 1 162 ? -28.371 26.645 50.992 1.00 42.00 162 LEU A O 1
ATOM 1180 N N . SER A 1 163 ? -28.922 28.767 50.336 1.00 52.62 163 SER A N 1
ATOM 1181 C CA . SER A 1 163 ? -28.789 29.624 51.517 1.00 52.62 163 SER A CA 1
ATOM 1182 C C . SER A 1 163 ? -29.460 29.115 52.783 1.00 52.62 163 SER A C 1
ATOM 1184 O O . SER A 1 163 ? -30.613 28.640 52.653 1.00 52.62 163 SER A O 1
#

Nearest PDB structures (foldseek):
  3ngg-assembly1_A  TM=7.167E-01  e=8.218E-02  Oxyuranus microlepidotus
  2z7f-assembly1_I  TM=7.454E-01  e=7.687E-02  Homo sapiens
  6atu-assembly19_Q  TM=6.440E-01  e=1.602E-01  Homo sapiens

Mean predicted aligned error: 20.95 Å

Sequence (163 aa):
MSVNRIGSDLLMVEKATLISIIIMLSCLFLLKALLALGSLAFWVAAGEHVKEGECPPDKNPCKELCQGDESCPAGQKCCSTGCGRLCQGGIPEGRGGDCPNILVGLCIVSCRVDENCQAGEKCCKSGCGRFCVPPVLPPQLALNPNWTIRSDSELEIPGPSLS